Protein AF-A0A8T4Y6A4-F1 (afdb_monomer_lite)

Secondary structure (DSSP, 8-state):
--HHHHHHHHHHTHHHHHHHHHHHHTS--BGGGTBSHHHHHHHHHHHHHS----

Radius of gyration: 14.38 Å; chains: 1; bounding box: 30×24×35 Å

Foldseek 3Di:
DDPVVVVVVCVVCVVVVVVLVVVLVVFDCDVVVNPRVVVSVVSVCCVVVVPPPD

Sequence (54 aa):
MSVKRVFSYIDSHVNEFVEDLRTLCVQPSISAQNRGISECVKTLKCMMADGNWR

pLDDT: mean 88.59, std 12.61, range [46.91, 97.19]

Structure (mmCIF, N/CA/C/O backbone):
data_AF-A0A8T4Y6A4-F1
#
_entry.id   AF-A0A8T4Y6A4-F1
#
loop_
_atom_site.group_PDB
_atom_site.id
_atom_site.type_symbol
_atom_site.label_atom_id
_atom_site.label_alt_id
_atom_site.label_comp_id
_atom_site.label_asym_id
_atom_site.label_entity_id
_atom_site.label_seq_id
_atom_site.pdbx_PDB_ins_code
_atom_site.Cartn_x
_atom_site.Cartn_y
_atom_site.Cartn_z
_atom_site.occupancy
_atom_site.B_iso_or_equiv
_atom_site.auth_seq_id
_atom_site.auth_comp_id
_atom_site.auth_asym_id
_atom_site.auth_atom_id
_atom_site.pdbx_PDB_model_num
ATOM 1 N N . MET A 1 1 ? -3.575 11.758 21.397 1.00 62.56 1 MET A N 1
ATOM 2 C CA . MET A 1 1 ? -4.196 10.782 20.472 1.00 62.56 1 MET A CA 1
ATOM 3 C C . MET A 1 1 ? -4.394 9.477 21.220 1.00 62.56 1 MET A C 1
ATOM 5 O O . MET A 1 1 ? -3.454 9.037 21.862 1.00 62.56 1 MET A O 1
ATOM 9 N N . SER A 1 2 ? -5.598 8.901 21.212 1.00 92.06 2 SER A N 1
ATOM 10 C CA . SER A 1 2 ? -5.850 7.609 21.869 1.00 92.06 2 SER A CA 1
ATOM 11 C C . SER A 1 2 ? -5.613 6.467 20.888 1.00 92.06 2 SER A C 1
ATOM 13 O O . SER A 1 2 ? -6.043 6.554 19.740 1.00 92.06 2 SER A O 1
ATOM 15 N N . VAL A 1 3 ? -4.992 5.385 21.352 1.00 93.44 3 VAL A N 1
ATOM 16 C CA . VAL A 1 3 ? -4.749 4.163 20.569 1.00 93.44 3 VAL A CA 1
ATOM 17 C C . VAL A 1 3 ? -6.050 3.609 19.974 1.00 93.44 3 VAL A C 1
ATOM 19 O O . VAL A 1 3 ? -6.079 3.223 18.811 1.00 93.44 3 VAL A O 1
ATOM 22 N N . LYS A 1 4 ? -7.169 3.682 20.711 1.00 95.56 4 LYS A N 1
ATOM 23 C CA . LYS A 1 4 ? -8.492 3.281 20.195 1.00 95.56 4 LYS A CA 1
ATOM 24 C C . LYS A 1 4 ? -8.916 4.073 18.957 1.00 95.56 4 LYS A C 1
ATOM 26 O O . LYS A 1 4 ? -9.499 3.505 18.041 1.00 95.56 4 LYS A O 1
ATOM 31 N N . ARG A 1 5 ? -8.616 5.377 18.925 1.00 95.69 5 ARG A N 1
ATOM 32 C CA . ARG A 1 5 ? -8.944 6.245 17.785 1.00 95.69 5 ARG A CA 1
ATOM 33 C C . ARG A 1 5 ? -8.111 5.878 16.558 1.00 95.69 5 ARG A C 1
ATOM 35 O O . ARG A 1 5 ? -8.640 5.914 15.458 1.00 95.69 5 ARG A O 1
ATOM 42 N N . VAL A 1 6 ? -6.847 5.502 16.758 1.00 95.56 6 VAL A N 1
ATOM 43 C CA . VAL A 1 6 ? -5.969 5.030 15.677 1.00 95.56 6 VAL A CA 1
ATOM 44 C C . VAL A 1 6 ? -6.505 3.729 15.084 1.00 95.56 6 VAL A C 1
ATOM 46 O O . VAL A 1 6 ? -6.680 3.656 13.877 1.00 95.56 6 VAL A O 1
ATOM 49 N N . PHE A 1 7 ? -6.854 2.742 15.914 1.00 96.44 7 PHE A N 1
ATOM 50 C CA . PHE A 1 7 ? -7.425 1.485 15.415 1.00 96.44 7 PHE A CA 1
ATOM 51 C C . PHE A 1 7 ? -8.760 1.686 14.694 1.00 96.44 7 PHE A C 1
ATOM 53 O O . PHE A 1 7 ? -8.928 1.177 13.596 1.00 96.44 7 PHE A O 1
ATOM 60 N N . SER A 1 8 ? -9.655 2.517 15.237 1.00 97.00 8 SER A N 1
ATOM 61 C CA . SER A 1 8 ? -10.936 2.814 14.572 1.00 97.00 8 SER A CA 1
ATOM 62 C C . SER A 1 8 ? -10.738 3.473 13.203 1.00 97.00 8 SER A C 1
ATOM 64 O O . SER A 1 8 ? -11.500 3.210 12.280 1.00 97.00 8 SER A O 1
ATOM 66 N N . TYR A 1 9 ? -9.714 4.324 13.073 1.00 95.38 9 TYR A N 1
ATOM 67 C CA . TYR A 1 9 ? -9.347 4.933 11.797 1.00 95.38 9 TYR A CA 1
ATOM 68 C C . TYR A 1 9 ? -8.801 3.895 10.815 1.00 95.38 9 TYR A C 1
ATOM 70 O O . TYR A 1 9 ? -9.174 3.912 9.648 1.00 95.38 9 TYR A O 1
ATOM 78 N N . ILE A 1 10 ? -7.950 2.978 11.283 1.00 94.81 10 ILE A N 1
ATOM 79 C CA . ILE A 1 10 ? -7.420 1.900 10.442 1.00 94.81 10 ILE A CA 1
ATOM 80 C C . ILE A 1 10 ? -8.560 1.027 9.915 1.00 94.81 10 ILE A C 1
ATOM 82 O O . ILE A 1 10 ? -8.640 0.784 8.712 1.00 94.81 10 ILE A O 1
ATOM 86 N N . ASP A 1 11 ? -9.472 0.622 10.798 1.00 96.69 11 ASP A N 1
ATOM 87 C CA . ASP A 1 11 ? -10.600 -0.238 10.447 1.00 96.69 11 ASP A CA 1
ATOM 88 C C . ASP A 1 11 ? -11.532 0.436 9.428 1.00 96.69 11 ASP A C 1
ATOM 90 O O . ASP A 1 11 ? -11.988 -0.210 8.485 1.00 96.69 11 ASP A O 1
ATOM 94 N N . SER A 1 12 ? -11.785 1.746 9.561 1.00 97.19 12 SER A N 1
ATOM 95 C CA . SER A 1 12 ? -12.673 2.468 8.640 1.00 97.19 12 SER A CA 1
ATOM 96 C C . SER A 1 12 ? -12.067 2.745 7.258 1.00 97.19 12 SER A C 1
ATOM 98 O O . SER A 1 12 ? -12.823 3.060 6.345 1.00 97.19 12 SER A O 1
ATOM 100 N N . HIS A 1 13 ? -10.744 2.626 7.091 1.00 96.19 13 HIS A N 1
ATOM 101 C CA . H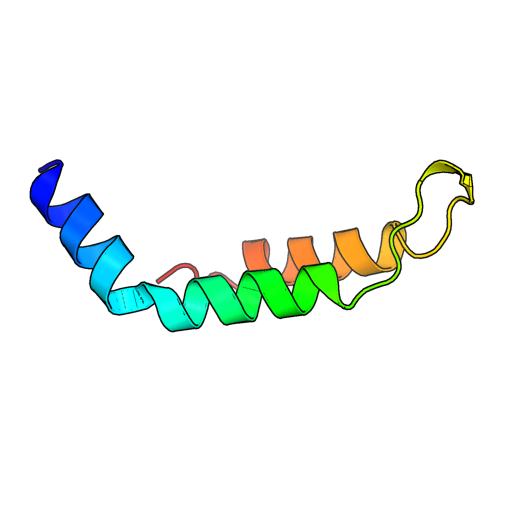IS A 1 13 ? -10.032 2.897 5.828 1.00 96.19 13 HIS A CA 1
ATOM 102 C C . HIS A 1 13 ?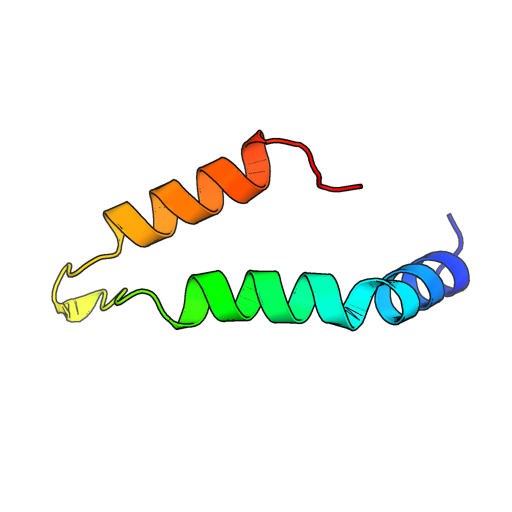 -9.348 1.651 5.242 1.00 96.19 13 HIS A C 1
ATOM 104 O O . HIS A 1 13 ? -8.578 1.750 4.290 1.00 96.19 13 HIS A O 1
ATOM 110 N N . VAL A 1 14 ? -9.644 0.456 5.769 1.00 96.12 14 VAL A N 1
ATOM 111 C CA . VAL A 1 14 ? -8.978 -0.795 5.367 1.00 96.12 14 VAL A CA 1
ATOM 112 C C . VAL A 1 14 ? -9.020 -1.045 3.856 1.00 96.12 14 VAL A C 1
ATOM 114 O O . VAL A 1 14 ? -8.021 -1.465 3.281 1.00 96.12 14 VAL A O 1
ATOM 117 N N . ASN A 1 15 ? -10.140 -0.743 3.191 1.00 96.62 15 ASN A N 1
ATOM 118 C CA . ASN A 1 15 ? -10.277 -0.942 1.747 1.00 96.62 15 ASN A CA 1
ATOM 119 C C . ASN A 1 15 ? -9.342 -0.025 0.949 1.00 96.62 15 ASN A C 1
ATOM 121 O O . ASN A 1 15 ? -8.747 -0.471 -0.026 1.00 96.62 15 ASN A O 1
ATOM 125 N N . GLU A 1 16 ? -9.183 1.229 1.378 1.00 93.88 16 GLU A N 1
ATOM 126 C CA . GLU A 1 16 ? -8.282 2.190 0.731 1.00 93.88 16 GLU A CA 1
ATOM 127 C C . GLU A 1 16 ? -6.830 1.710 0.850 1.00 93.88 16 GLU A C 1
ATOM 129 O O . GLU A 1 16 ? -6.120 1.622 -0.148 1.00 93.88 16 GLU A O 1
A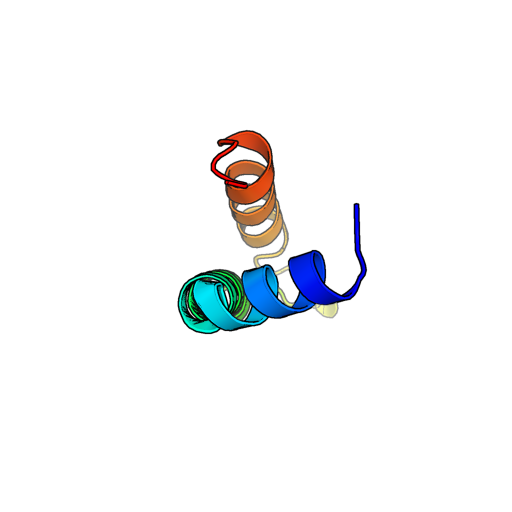TOM 134 N N . PHE A 1 17 ? -6.422 1.253 2.039 1.00 94.50 17 PHE A N 1
ATOM 135 C CA . PHE A 1 17 ? -5.075 0.716 2.256 1.00 94.50 17 PHE A CA 1
ATOM 136 C C . PHE A 1 17 ? -4.800 -0.572 1.476 1.00 94.50 17 PHE A C 1
ATOM 138 O O . PHE A 1 17 ? -3.678 -0.802 1.021 1.00 94.50 17 PHE A O 1
ATOM 145 N N . VAL A 1 18 ? -5.810 -1.428 1.318 1.00 96.25 18 VAL A N 1
ATOM 146 C CA . VAL A 1 18 ? -5.688 -2.647 0.512 1.00 96.25 18 VAL A CA 1
ATOM 147 C C . VAL A 1 18 ? -5.534 -2.306 -0.971 1.00 96.25 18 VAL A C 1
ATOM 149 O O . VAL A 1 18 ? -4.711 -2.929 -1.642 1.00 96.25 18 VAL A O 1
ATOM 152 N N . GLU A 1 19 ? -6.260 -1.315 -1.491 1.00 95.00 19 GLU A N 1
ATOM 153 C CA . GLU A 1 19 ? -6.111 -0.883 -2.888 1.00 95.00 19 GLU A CA 1
ATOM 154 C C . GLU A 1 19 ? -4.770 -0.177 -3.148 1.00 95.00 19 GLU A C 1
ATOM 156 O O . GLU A 1 19 ? -4.132 -0.423 -4.179 1.00 95.00 19 GLU A O 1
ATOM 161 N N . ASP A 1 20 ? -4.271 0.605 -2.190 1.00 93.69 20 ASP A N 1
ATOM 162 C CA . ASP A 1 20 ? -2.918 1.169 -2.236 1.00 93.69 20 ASP A CA 1
ATOM 163 C C . ASP A 1 20 ? -1.856 0.062 -2.301 1.00 93.69 20 ASP A C 1
ATOM 165 O O . ASP A 1 20 ? -0.969 0.072 -3.164 1.00 93.69 20 ASP A O 1
ATOM 169 N N . LEU A 1 21 ? -1.979 -0.952 -1.437 1.00 94.62 21 LEU A N 1
ATOM 170 C CA . LEU A 1 21 ? -1.087 -2.109 -1.441 1.00 94.62 21 LEU A CA 1
ATOM 171 C C . LEU A 1 21 ? -1.162 -2.864 -2.773 1.00 94.62 21 LEU A C 1
ATOM 173 O O . LEU A 1 21 ? -0.133 -3.204 -3.358 1.00 94.62 21 LEU A O 1
ATOM 177 N N . ARG A 1 22 ? -2.373 -3.100 -3.283 1.00 95.75 22 ARG A N 1
ATOM 178 C CA . ARG A 1 22 ? -2.596 -3.787 -4.558 1.00 95.75 22 ARG A CA 1
ATOM 179 C C . ARG A 1 22 ? -1.926 -3.055 -5.719 1.00 95.75 22 ARG A C 1
ATOM 181 O O . ARG A 1 22 ? -1.302 -3.703 -6.563 1.00 95.75 22 ARG A O 1
ATOM 188 N N . THR A 1 23 ? -2.018 -1.727 -5.739 1.00 92.88 23 THR A N 1
ATOM 189 C CA . THR A 1 23 ? -1.390 -0.865 -6.750 1.00 92.88 23 THR A CA 1
ATOM 190 C C . THR A 1 23 ? 0.129 -1.026 -6.772 1.00 92.88 23 THR A C 1
ATOM 192 O O . THR A 1 23 ? 0.739 -1.010 -7.841 1.00 92.88 23 THR A O 1
ATOM 195 N N . LEU A 1 24 ? 0.761 -1.240 -5.618 1.00 93.25 24 LEU A N 1
ATOM 196 C CA . LEU A 1 24 ? 2.196 -1.519 -5.539 1.00 93.25 24 LEU A CA 1
ATOM 197 C C . LEU A 1 24 ? 2.520 -2.972 -5.922 1.00 93.25 24 LEU A C 1
ATOM 199 O O . LEU A 1 24 ? 3.445 -3.208 -6.695 1.00 93.25 24 LEU A O 1
ATOM 203 N N . CYS A 1 25 ? 1.741 -3.946 -5.445 1.00 93.69 25 CYS A N 1
ATOM 204 C CA . CYS A 1 25 ? 1.991 -5.372 -5.685 1.00 93.69 25 CYS A CA 1
ATOM 205 C C . CYS A 1 25 ? 1.836 -5.807 -7.150 1.00 93.69 25 CYS A C 1
ATOM 207 O O . CYS A 1 25 ? 2.475 -6.774 -7.561 1.00 93.69 25 CYS A O 1
ATOM 209 N N . VAL A 1 26 ? 0.999 -5.129 -7.943 1.00 93.25 26 VAL A N 1
ATOM 210 C CA . VAL A 1 26 ? 0.837 -5.447 -9.375 1.00 93.25 26 VAL A CA 1
ATOM 211 C C . VAL A 1 26 ? 2.045 -5.012 -10.216 1.00 93.25 26 VAL A C 1
ATOM 213 O O . VAL A 1 26 ? 2.242 -5.508 -11.326 1.00 93.25 26 VAL A O 1
ATOM 216 N N . GLN A 1 27 ? 2.873 -4.094 -9.708 1.00 90.75 27 GLN A N 1
ATOM 217 C CA . GLN A 1 27 ? 4.033 -3.594 -10.438 1.00 90.75 27 GLN A CA 1
ATOM 218 C C . GLN A 1 27 ? 5.180 -4.613 -10.380 1.00 90.75 27 GLN A C 1
ATOM 220 O O . GLN A 1 27 ? 5.522 -5.115 -9.306 1.00 90.75 27 GLN A O 1
ATOM 225 N N . PRO A 1 28 ? 5.837 -4.920 -11.512 1.00 85.25 28 PRO A N 1
ATOM 226 C CA . PRO A 1 28 ? 7.040 -5.736 -11.483 1.00 85.25 28 PRO A CA 1
ATOM 227 C C . PRO A 1 28 ? 8.153 -4.945 -10.790 1.00 85.25 28 PRO A C 1
ATOM 229 O O . PRO A 1 28 ? 8.569 -3.916 -11.295 1.00 85.25 28 PRO A O 1
ATOM 232 N N . SER A 1 29 ? 8.654 -5.421 -9.652 1.00 89.69 29 SER A N 1
ATOM 233 C CA . SER A 1 29 ? 9.784 -4.806 -8.941 1.00 89.69 29 SER A CA 1
ATOM 234 C C . SER A 1 29 ? 10.758 -5.893 -8.487 1.00 89.69 29 SER A C 1
ATOM 236 O O . SER A 1 29 ? 10.835 -6.247 -7.311 1.00 89.69 29 SER A O 1
ATOM 238 N N . ILE A 1 30 ? 11.477 -6.478 -9.447 1.00 90.50 30 ILE A N 1
ATOM 239 C CA . ILE A 1 30 ? 12.382 -7.610 -9.218 1.00 90.50 30 ILE A CA 1
ATOM 240 C C . ILE A 1 30 ? 13.809 -7.080 -9.085 1.00 90.50 30 ILE A C 1
ATOM 242 O O . ILE A 1 30 ? 14.499 -6.856 -10.083 1.00 90.50 30 ILE A O 1
ATOM 246 N N . SER A 1 31 ? 14.267 -6.914 -7.843 1.00 87.12 31 SER A N 1
ATOM 247 C CA . SER A 1 31 ? 15.577 -6.326 -7.526 1.00 87.12 31 SER A CA 1
ATOM 248 C C . SER A 1 31 ? 16.744 -7.075 -8.173 1.00 87.12 31 SER A C 1
ATOM 250 O O . SER A 1 31 ? 17.631 -6.450 -8.744 1.00 87.12 31 SER A O 1
ATOM 252 N N . ALA A 1 32 ? 16.714 -8.414 -8.167 1.00 92.00 32 ALA A N 1
ATOM 253 C CA . ALA A 1 32 ? 17.771 -9.249 -8.749 1.00 92.00 32 ALA A CA 1
ATOM 254 C C . ALA A 1 32 ? 17.925 -9.086 -10.273 1.00 92.00 32 ALA A C 1
ATOM 256 O O . ALA A 1 32 ? 18.964 -9.428 -10.827 1.00 92.00 32 ALA A O 1
ATOM 257 N N . GLN A 1 33 ? 16.894 -8.57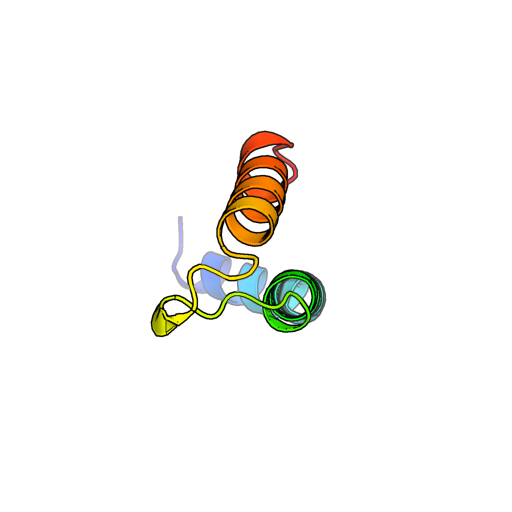1 -10.951 1.00 92.38 33 GLN A N 1
ATOM 258 C CA . GLN A 1 33 ? 16.888 -8.333 -12.397 1.00 92.38 33 GLN A CA 1
ATOM 259 C C . GLN A 1 33 ? 16.957 -6.838 -12.734 1.00 92.38 33 GLN A C 1
ATOM 261 O O . GLN A 1 33 ? 16.839 -6.478 -13.903 1.00 92.38 33 GLN A O 1
ATOM 266 N N . ASN A 1 34 ? 17.090 -5.968 -11.722 1.00 88.00 34 ASN A N 1
ATOM 267 C CA . ASN A 1 34 ? 16.966 -4.515 -11.850 1.00 88.00 34 ASN A CA 1
ATOM 268 C C . ASN A 1 34 ? 15.731 -4.093 -12.674 1.00 88.00 34 ASN A C 1
ATOM 270 O O . ASN A 1 34 ? 15.779 -3.166 -13.482 1.00 88.00 34 ASN A O 1
ATOM 274 N N . ARG A 1 35 ? 14.621 -4.826 -12.520 1.00 92.75 35 ARG A N 1
ATOM 275 C CA . ARG A 1 35 ? 13.437 -4.678 -13.368 1.00 92.75 35 ARG A CA 1
ATOM 276 C C . ARG A 1 35 ? 12.310 -4.013 -12.594 1.00 92.75 35 ARG A C 1
ATOM 278 O O . ARG A 1 35 ? 11.810 -4.591 -11.633 1.00 92.75 35 ARG A O 1
ATOM 285 N N . GLY A 1 36 ? 11.904 -2.834 -13.062 1.00 88.88 36 GLY A N 1
ATOM 286 C CA . GLY A 1 36 ? 10.689 -2.126 -12.644 1.00 88.88 36 GLY A CA 1
ATOM 287 C C . GLY A 1 36 ? 10.714 -1.500 -11.239 1.00 88.88 36 GLY A C 1
ATOM 288 O O . GLY A 1 36 ? 9.716 -0.951 -10.772 1.00 88.88 36 GLY A O 1
ATOM 289 N N . ILE A 1 37 ? 11.873 -1.527 -10.568 1.00 91.88 37 ILE A N 1
ATOM 290 C CA . ILE A 1 37 ? 12.076 -0.868 -9.270 1.00 91.88 37 ILE A CA 1
ATOM 291 C C . ILE A 1 37 ? 11.936 0.661 -9.372 1.00 91.88 37 ILE A C 1
ATOM 293 O O . ILE A 1 37 ? 11.385 1.287 -8.471 1.00 91.88 37 ILE A O 1
ATOM 297 N N . SER A 1 38 ? 12.383 1.271 -10.473 1.00 92.31 38 SER A N 1
ATOM 298 C CA . SER A 1 38 ? 12.311 2.723 -10.685 1.00 92.31 38 SER A CA 1
ATOM 299 C C . SER A 1 38 ? 10.866 3.213 -10.790 1.00 92.31 38 SER A C 1
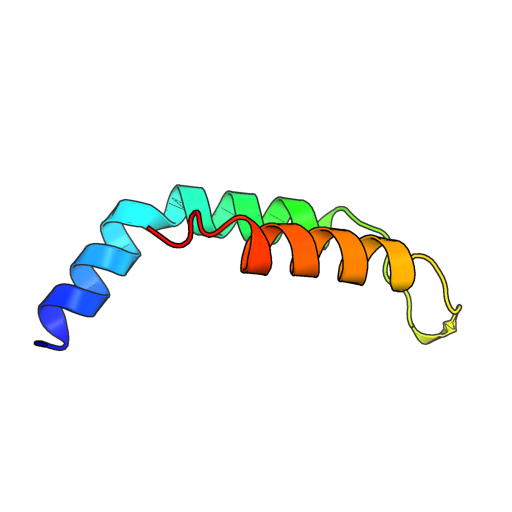ATOM 301 O O . SER A 1 38 ? 10.504 4.231 -10.201 1.00 92.31 38 SER A O 1
A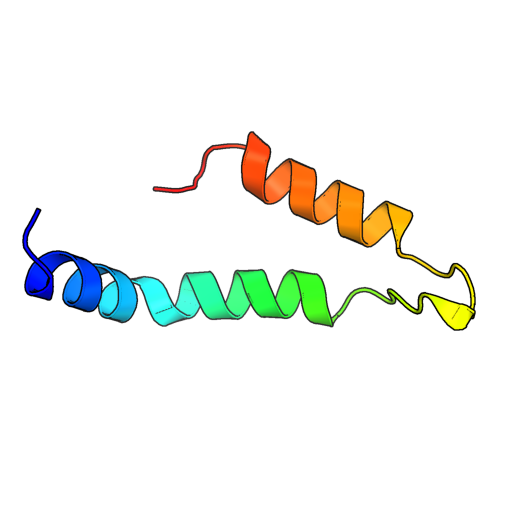TOM 303 N N . GLU A 1 39 ? 10.032 2.468 -11.510 1.00 91.56 39 GLU A N 1
ATOM 304 C CA . GLU A 1 39 ? 8.607 2.713 -11.698 1.00 91.56 39 GLU A CA 1
ATOM 305 C C . GLU A 1 39 ? 7.847 2.529 -10.382 1.00 91.56 39 GLU A C 1
ATOM 307 O O . GLU A 1 39 ? 7.089 3.418 -9.995 1.00 91.56 39 GLU A O 1
ATOM 312 N N . CYS A 1 40 ? 8.138 1.452 -9.643 1.00 92.81 40 CYS A N 1
ATOM 313 C CA . CYS A 1 40 ? 7.578 1.210 -8.311 1.00 92.81 40 CYS A CA 1
ATOM 314 C C . CYS A 1 40 ? 7.904 2.355 -7.339 1.00 92.81 40 CYS A C 1
ATOM 316 O O . CYS A 1 40 ? 7.012 2.905 -6.689 1.00 92.81 40 CYS A O 1
ATOM 318 N N . VAL A 1 41 ? 9.166 2.800 -7.302 1.00 92.50 41 VAL A N 1
ATOM 319 C CA . VAL A 1 41 ? 9.599 3.935 -6.471 1.00 92.50 41 VAL A CA 1
ATOM 320 C C . VAL A 1 41 ? 8.928 5.238 -6.903 1.00 92.50 41 VAL A C 1
ATOM 322 O O . VAL A 1 41 ? 8.584 6.054 -6.050 1.00 92.50 41 VAL A O 1
ATOM 325 N N . LYS A 1 42 ? 8.736 5.464 -8.207 1.00 92.88 42 LYS A N 1
ATOM 326 C CA . LYS A 1 42 ? 8.043 6.658 -8.703 1.00 92.88 42 LYS A CA 1
ATOM 327 C C . LYS A 1 42 ? 6.584 6.671 -8.247 1.00 92.88 42 LYS A C 1
ATOM 329 O O . LYS A 1 42 ? 6.146 7.688 -7.719 1.00 92.88 42 LYS A O 1
ATOM 334 N N . THR A 1 43 ? 5.876 5.551 -8.388 1.00 92.00 43 THR A N 1
ATOM 335 C CA . THR A 1 43 ? 4.494 5.406 -7.912 1.00 92.00 43 THR A CA 1
ATOM 336 C C . THR A 1 43 ? 4.401 5.645 -6.408 1.00 92.00 43 THR A C 1
ATOM 338 O O . THR A 1 43 ? 3.602 6.468 -5.971 1.00 92.00 43 THR A O 1
ATOM 341 N N . LEU A 1 44 ? 5.280 5.016 -5.622 1.00 92.56 44 LEU A N 1
ATOM 342 C CA . LEU A 1 44 ? 5.327 5.208 -4.172 1.00 92.56 44 LEU A CA 1
ATOM 343 C C . LEU A 1 44 ? 5.576 6.675 -3.795 1.00 92.56 44 LEU A C 1
ATOM 345 O O . LEU A 1 44 ? 4.912 7.211 -2.912 1.00 92.56 44 LEU A O 1
ATOM 349 N N . LYS A 1 45 ? 6.507 7.352 -4.479 1.00 92.62 45 LYS A N 1
ATOM 350 C CA . LYS A 1 45 ? 6.775 8.777 -4.246 1.00 92.62 45 LYS A CA 1
ATOM 351 C C . LYS A 1 45 ? 5.554 9.642 -4.530 1.00 92.62 45 LYS A C 1
ATOM 353 O O . LYS A 1 45 ? 5.303 10.548 -3.747 1.00 92.62 45 LYS A O 1
ATOM 358 N N . CYS A 1 46 ? 4.806 9.370 -5.599 1.00 90.00 46 CYS A N 1
ATOM 359 C CA . CYS A 1 46 ? 3.548 10.065 -5.873 1.00 90.00 46 CYS A CA 1
ATOM 360 C C . CYS A 1 46 ? 2.531 9.820 -4.752 1.00 90.00 46 CYS A C 1
ATOM 362 O O . CYS A 1 46 ? 2.032 10.784 -4.193 1.00 90.00 46 CYS A O 1
ATOM 364 N N . MET A 1 47 ? 2.330 8.571 -4.316 1.00 89.81 47 MET A N 1
ATOM 365 C CA . MET A 1 47 ? 1.416 8.253 -3.205 1.00 89.81 47 MET A CA 1
ATOM 366 C C . MET A 1 47 ? 1.787 8.983 -1.901 1.00 89.81 47 MET A C 1
ATOM 368 O O . MET A 1 47 ? 0.911 9.438 -1.171 1.00 89.81 47 MET A O 1
ATOM 372 N N . MET A 1 48 ? 3.085 9.143 -1.618 1.00 87.31 48 MET A N 1
ATOM 373 C CA . MET A 1 48 ? 3.566 9.877 -0.440 1.00 87.31 48 MET A CA 1
ATOM 374 C C . MET A 1 48 ? 3.492 11.406 -0.600 1.00 87.31 48 MET A C 1
ATOM 376 O O . MET A 1 48 ? 3.228 12.107 0.376 1.00 87.31 48 MET A O 1
ATOM 380 N N . ALA A 1 49 ? 3.768 11.934 -1.798 1.00 86.19 49 ALA A N 1
ATOM 381 C CA . ALA A 1 49 ? 3.872 13.370 -2.070 1.00 86.19 49 ALA A CA 1
ATOM 382 C C . ALA A 1 49 ? 2.531 14.029 -2.414 1.00 86.19 49 ALA A C 1
ATOM 384 O O . ALA A 1 49 ? 2.324 15.182 -2.043 1.00 86.19 49 ALA A O 1
ATOM 385 N N . ASP A 1 50 ? 1.614 13.302 -3.059 1.00 64.94 50 ASP A N 1
ATOM 386 C CA . ASP A 1 50 ? 0.271 13.785 -3.405 1.00 64.94 50 ASP A CA 1
ATOM 387 C C . ASP A 1 50 ? -0.584 14.056 -2.167 1.00 64.94 50 ASP A C 1
ATOM 389 O O . ASP A 1 50 ? -1.681 14.598 -2.280 1.00 64.94 50 ASP A O 1
ATOM 393 N N . GLY A 1 51 ? -0.084 13.749 -0.966 1.00 53.28 51 GLY A N 1
ATOM 394 C CA . GLY A 1 51 ? -0.622 14.353 0.244 1.00 53.28 51 GLY A CA 1
ATOM 395 C C . GLY A 1 51 ? -2.072 13.969 0.530 1.00 53.28 51 GLY A C 1
ATOM 396 O O . GLY A 1 51 ? -2.696 14.596 1.374 1.00 53.28 51 GLY A O 1
ATOM 397 N N . ASN A 1 52 ? -2.609 12.944 -0.136 1.00 46.91 52 ASN A N 1
ATOM 398 C CA . ASN A 1 52 ? -3.870 12.319 0.238 1.00 46.91 52 ASN A CA 1
ATOM 399 C C . ASN A 1 52 ? -3.621 11.167 1.224 1.00 46.91 52 ASN A C 1
ATOM 401 O O . ASN A 1 52 ? -4.355 10.185 1.243 1.00 46.91 52 ASN A O 1
ATOM 405 N N . TRP A 1 53 ? -2.597 11.315 2.073 1.00 51.34 53 TRP A N 1
ATOM 406 C CA . TRP A 1 53 ? -2.655 10.775 3.424 1.00 51.34 53 TRP A CA 1
ATOM 407 C C . TRP A 1 53 ? -3.713 11.623 4.150 1.00 51.34 53 TRP A C 1
ATOM 409 O O . TRP A 1 53 ? -3.430 12.698 4.665 1.00 51.34 53 TRP A O 1
ATOM 419 N N . ARG A 1 54 ? -4.983 11.236 4.050 1.00 47.41 54 ARG A N 1
ATOM 420 C CA . ARG A 1 54 ? -6.036 11.883 4.843 1.00 47.41 54 ARG A CA 1
ATOM 421 C C . ARG A 1 54 ? -5.827 11.602 6.328 1.00 47.41 54 ARG A C 1
ATOM 423 O O . ARG A 1 54 ? -5.307 10.507 6.659 1.00 47.41 54 ARG A O 1
#